Protein AF-A0A3S8RPW2-F1 (afdb_monomer)

Solvent-accessible surface area (backbone atoms only — not comparable to full-atom values): 8166 Å² total; per-residue (Å²): 97,80,45,77,47,78,52,84,68,70,67,67,75,68,45,66,80,91,57,93,89,55,66,69,59,85,66,84,44,98,41,30,53,88,46,41,36,39,37,36,21,40,52,85,69,47,79,75,47,77,42,68,40,38,79,76,45,73,57,64,33,42,28,33,34,26,50,54,81,44,79,45,72,44,100,86,74,51,77,42,82,41,46,75,88,81,73,58,73,83,53,71,65,40,54,26,38,38,39,34,38,40,38,58,19,41,71,86,43,50,62,55,76,49,80,45,79,45,78,45,75,68,47,63,76,48,60,63,55,79,77,70,82,82,132

Radius of gyration: 20.26 Å; Cα contacts (8 Å, |Δi|>4): 250; chains: 1; bounding box: 42×37×60 Å

InterPro domains:
  IPR059947 PXO2-28, C-terminal domain [PF27438] (46-125)

Sequence (135 aa):
MKVQTAYSTDWETKVPVGLAGTARPIGGYYYGPDEVYAGIYNSQGKLEKTVKLEKTSGDRNTATWELPEVQVESESGKKYKSRKYFTSVNAPDGEYVVRISTSAAGMNGLQACITKKVEIYGSMYDDVQNLRNTK

pLDDT: mean 70.85, std 12.61, range [33.06, 88.94]

Secondary structure (DSSP, 8-state):
-EEEEE---STTTSSPPS-TTS----S------S-EEEEEE-TTS-EEEEEEPEEEEE-SSEEEEEPPPEEEE-TTS-EEEE------TTPPSEEEEEEEEEPPBTTTTB--EEEEEEEE-S-TTGGGGGGS---

Foldseek 3Di:
DKDKAAADDPQQVPFDPDDDPGDHRPFDDRFDFPWKKKFKAAQVRHTDDIFIWDFDDDDRRITMTFADWDWDQDPVRDIDTDRDDADAQPGDFFKMKIWMWTFQTTRVGDMDIDIDIDGDDHGSVCVVVVVDDDD

Structure (mmCIF, N/CA/C/O backbone):
data_AF-A0A3S8RPW2-F1
#
_entry.id   AF-A0A3S8RPW2-F1
#
loop_
_atom_site.group_PDB
_atom_site.id
_atom_site.type_symbol
_atom_site.label_atom_id
_atom_site.label_alt_id
_atom_site.label_comp_id
_atom_site.label_asym_id
_atom_site.label_entity_id
_atom_site.label_seq_id
_atom_site.pdbx_PDB_ins_code
_atom_site.Cartn_x
_atom_site.Cartn_y
_atom_site.Cartn_z
_atom_site.occupancy
_atom_site.B_iso_or_equiv
_atom_site.auth_seq_id
_atom_site.auth_comp_id
_atom_site.auth_asym_id
_atom_site.auth_atom_id
_atom_site.pdbx_PDB_model_num
ATOM 1 N N . MET A 1 1 ? -0.292 3.043 7.578 1.00 69.50 1 MET A N 1
ATOM 2 C CA . MET A 1 1 ? 0.304 1.928 6.804 1.00 69.50 1 MET A CA 1
ATOM 3 C C . MET A 1 1 ? 1.073 2.509 5.630 1.00 69.50 1 MET A C 1
ATOM 5 O O . MET A 1 1 ? 0.529 3.381 4.965 1.00 69.50 1 MET A O 1
ATOM 9 N N . LYS A 1 2 ? 2.307 2.047 5.403 1.00 77.56 2 LYS A N 1
ATOM 10 C CA . LYS A 1 2 ? 3.198 2.529 4.340 1.00 77.56 2 LYS A CA 1
ATOM 11 C C . LYS A 1 2 ? 3.749 1.341 3.556 1.00 77.56 2 LYS A C 1
ATOM 13 O O . LYS A 1 2 ? 4.184 0.354 4.158 1.00 77.56 2 LYS A O 1
ATOM 18 N N . VAL A 1 3 ? 3.683 1.425 2.235 1.00 78.88 3 VAL A N 1
ATOM 19 C CA . VAL A 1 3 ? 4.146 0.398 1.298 1.00 78.88 3 VAL A CA 1
ATOM 20 C C . VAL A 1 3 ? 5.123 1.052 0.337 1.00 78.88 3 VAL A C 1
ATOM 22 O O . VAL A 1 3 ? 4.866 2.144 -0.154 1.00 78.88 3 VAL A O 1
ATOM 25 N N . GLN A 1 4 ? 6.243 0.394 0.073 1.00 81.94 4 GLN A N 1
ATOM 26 C CA . GLN A 1 4 ? 7.183 0.822 -0.953 1.00 81.94 4 GLN A CA 1
ATOM 27 C C . GLN A 1 4 ? 7.172 -0.210 -2.070 1.00 81.94 4 GLN A C 1
ATOM 29 O O . GLN A 1 4 ? 7.297 -1.406 -1.812 1.00 81.94 4 GLN A O 1
ATOM 34 N N . THR A 1 5 ? 6.990 0.259 -3.297 1.00 73.50 5 THR A N 1
ATOM 35 C CA . THR A 1 5 ? 7.125 -0.555 -4.502 1.00 73.50 5 THR A CA 1
ATOM 36 C C . THR A 1 5 ? 8.400 -0.133 -5.203 1.00 73.50 5 THR A C 1
ATOM 38 O O . THR A 1 5 ? 8.564 1.053 -5.484 1.00 73.50 5 THR A O 1
ATOM 41 N N . ALA A 1 6 ? 9.272 -1.093 -5.489 1.00 76.00 6 ALA A N 1
ATOM 42 C CA . ALA A 1 6 ? 10.451 -0.896 -6.315 1.00 76.00 6 ALA A CA 1
ATOM 43 C C . ALA A 1 6 ? 10.347 -1.830 -7.521 1.00 76.00 6 ALA A C 1
ATOM 45 O O . ALA A 1 6 ? 10.192 -3.041 -7.362 1.00 76.00 6 ALA A O 1
ATOM 46 N N . TYR A 1 7 ? 10.401 -1.252 -8.712 1.00 69.81 7 TYR A N 1
ATOM 47 C CA . TYR A 1 7 ? 10.452 -1.957 -9.979 1.00 69.81 7 TYR A CA 1
ATOM 48 C C . TYR A 1 7 ? 11.834 -1.750 -10.590 1.00 69.81 7 TYR A C 1
ATOM 50 O O . TYR A 1 7 ? 12.290 -0.614 -10.725 1.00 69.81 7 TYR A O 1
ATOM 58 N N . SER A 1 8 ? 12.502 -2.847 -10.934 1.00 67.88 8 SER A N 1
ATOM 59 C CA . SER A 1 8 ? 13.802 -2.833 -11.593 1.00 67.88 8 SER A CA 1
ATOM 60 C C . SER A 1 8 ? 13.825 -3.818 -12.756 1.00 67.88 8 SER A C 1
ATOM 62 O O . SER A 1 8 ? 13.200 -4.877 -12.717 1.00 67.88 8 SER A O 1
ATOM 64 N N . THR A 1 9 ? 14.551 -3.448 -13.809 1.00 66.19 9 THR A N 1
ATOM 65 C CA . THR A 1 9 ? 14.814 -4.312 -14.955 1.00 66.19 9 THR A CA 1
ATOM 66 C C . THR A 1 9 ? 16.254 -4.114 -15.410 1.00 66.19 9 THR A C 1
ATOM 68 O O . THR A 1 9 ? 16.717 -2.991 -15.626 1.00 66.19 9 THR A O 1
ATOM 71 N N . ASP A 1 10 ? 16.980 -5.215 -15.558 1.00 60.94 10 ASP A N 1
ATOM 72 C CA . ASP A 1 10 ? 18.336 -5.188 -16.110 1.00 60.94 10 ASP A CA 1
ATOM 73 C C . ASP A 1 10 ? 18.337 -5.299 -17.635 1.00 60.94 10 ASP A C 1
ATOM 75 O O . ASP A 1 10 ? 19.280 -4.870 -18.298 1.00 60.94 10 ASP A O 1
ATOM 79 N N . TRP A 1 11 ? 17.290 -5.895 -18.206 1.00 60.97 11 TRP A N 1
ATOM 80 C CA . TRP A 1 11 ? 17.292 -6.298 -19.605 1.00 60.97 11 TRP A CA 1
ATOM 81 C C . TRP A 1 11 ? 16.835 -5.166 -20.546 1.00 60.97 11 TRP A C 1
ATOM 83 O O . TRP A 1 11 ? 17.275 -5.140 -21.687 1.00 60.97 11 TRP A O 1
ATOM 93 N N . GLU A 1 12 ? 16.037 -4.186 -20.092 1.00 59.69 12 GLU A N 1
ATOM 94 C CA . GLU A 1 12 ? 15.701 -2.986 -20.900 1.00 59.69 12 GLU A CA 1
ATOM 95 C C . GLU A 1 12 ? 16.797 -1.920 -20.839 1.00 59.69 12 GLU A C 1
ATOM 97 O O . GLU A 1 12 ? 16.980 -1.160 -21.785 1.00 59.69 12 GLU A O 1
ATOM 102 N N . THR A 1 13 ? 17.541 -1.861 -19.734 1.00 62.41 13 THR A N 1
ATOM 103 C CA . THR A 1 13 ? 18.486 -0.771 -19.442 1.00 62.41 13 THR A CA 1
ATOM 104 C C . THR A 1 13 ? 19.897 -1.028 -19.970 1.00 62.41 13 THR A C 1
ATOM 106 O O . THR A 1 13 ? 20.668 -0.084 -20.128 1.00 62.41 13 THR A O 1
ATOM 109 N N . LYS A 1 14 ? 20.244 -2.289 -20.264 1.00 67.75 14 LYS A N 1
ATOM 110 C CA . LYS A 1 14 ? 21.592 -2.698 -20.705 1.00 67.75 14 LYS A CA 1
ATOM 111 C C . LYS A 1 14 ? 21.690 -3.063 -22.189 1.00 67.75 14 LYS A C 1
ATOM 113 O O . LYS A 1 14 ? 22.782 -3.386 -22.652 1.00 67.75 14 LYS A O 1
ATOM 118 N N . VAL A 1 15 ? 20.588 -3.037 -22.943 1.00 65.44 15 VAL A N 1
ATOM 119 C CA . VAL A 1 15 ? 20.615 -3.381 -24.374 1.00 65.44 15 VAL A CA 1
ATOM 120 C C . VAL A 1 15 ? 21.150 -2.197 -25.196 1.00 65.44 15 VAL A C 1
ATOM 122 O O . VAL A 1 15 ? 20.589 -1.104 -25.107 1.00 65.44 15 VAL A O 1
ATOM 125 N N . PRO A 1 16 ? 22.209 -2.383 -26.011 1.00 61.81 16 PRO A N 1
ATOM 126 C CA . PRO A 1 16 ? 22.771 -1.317 -26.837 1.00 61.81 16 PRO A CA 1
ATOM 127 C C . PRO A 1 16 ? 21.751 -0.758 -27.836 1.00 61.81 16 PRO A C 1
ATOM 129 O O . PRO A 1 16 ? 21.160 -1.500 -28.621 1.00 61.81 16 PRO A O 1
ATOM 132 N N . VAL A 1 17 ? 21.577 0.564 -27.838 1.00 62.81 17 VAL A N 1
ATOM 133 C CA . VAL A 1 17 ? 20.678 1.280 -28.756 1.00 62.81 17 VAL A CA 1
ATOM 134 C C . VAL A 1 17 ? 21.461 1.798 -29.965 1.00 62.81 17 VAL A C 1
ATOM 136 O O . VAL A 1 17 ? 22.547 2.348 -29.811 1.00 62.81 17 VAL A O 1
ATOM 139 N N . GLY A 1 18 ? 20.898 1.671 -31.171 1.00 61.69 18 GLY A N 1
ATOM 140 C CA . GLY A 1 18 ? 21.382 2.396 -32.357 1.00 61.69 18 GLY A CA 1
ATOM 141 C C . GLY A 1 18 ? 22.399 1.685 -33.259 1.00 61.69 18 GLY A C 1
ATOM 142 O O . GLY A 1 18 ? 22.853 2.292 -34.224 1.00 61.69 18 GLY A O 1
ATOM 143 N N . LEU A 1 19 ? 22.728 0.413 -33.018 1.00 63.59 19 LEU A N 1
ATOM 144 C CA . LEU A 1 19 ? 23.572 -0.379 -33.922 1.00 63.59 19 LEU A CA 1
ATOM 145 C C . LEU A 1 19 ? 22.716 -1.308 -34.798 1.00 63.59 19 LEU A C 1
ATOM 147 O O . LEU A 1 19 ? 21.846 -2.040 -34.322 1.00 63.59 19 LEU A O 1
ATOM 151 N N . ALA A 1 20 ? 22.947 -1.281 -36.111 1.00 60.72 20 ALA A N 1
ATOM 152 C CA . ALA A 1 20 ? 22.285 -2.197 -37.034 1.00 60.72 20 ALA A CA 1
ATOM 153 C C . ALA A 1 20 ? 22.746 -3.639 -36.746 1.00 60.72 20 ALA A C 1
ATOM 155 O O . ALA A 1 20 ? 23.935 -3.933 -36.811 1.00 60.72 20 ALA A O 1
ATOM 156 N N . GLY A 1 21 ? 21.808 -4.531 -36.411 1.00 65.88 21 GLY A N 1
ATOM 157 C CA . GLY A 1 21 ? 22.096 -5.937 -36.102 1.00 65.88 21 GLY A CA 1
ATOM 158 C C . GLY A 1 21 ? 22.366 -6.257 -34.626 1.00 65.88 21 GLY A C 1
ATOM 159 O O . GLY A 1 21 ? 22.658 -7.410 -34.320 1.00 65.88 21 GLY A O 1
ATOM 160 N N . THR A 1 22 ? 22.246 -5.299 -33.698 1.00 67.25 22 THR A N 1
ATOM 161 C CA . THR A 1 22 ? 22.320 -5.603 -32.258 1.00 67.25 22 THR A CA 1
ATOM 162 C C . THR A 1 22 ? 20.974 -6.031 -31.684 1.00 67.25 22 THR A C 1
ATOM 164 O O . THR A 1 22 ? 19.910 -5.743 -32.242 1.00 67.25 22 THR A O 1
ATOM 167 N N . ALA A 1 23 ? 21.035 -6.724 -30.540 1.00 62.44 23 ALA A N 1
ATOM 168 C CA . ALA A 1 23 ? 19.866 -7.033 -29.728 1.00 62.44 23 ALA A CA 1
ATOM 169 C C . ALA A 1 23 ? 19.037 -5.760 -29.502 1.00 62.44 23 ALA A C 1
ATOM 171 O O . ALA A 1 23 ? 19.589 -4.682 -29.287 1.00 62.44 23 ALA A O 1
ATOM 172 N N . ARG A 1 24 ? 17.713 -5.888 -29.579 1.00 62.12 24 ARG A N 1
ATOM 173 C CA . ARG A 1 24 ? 16.765 -4.808 -29.289 1.00 62.12 24 ARG A CA 1
ATOM 174 C C . ARG A 1 24 ? 16.047 -5.143 -27.986 1.00 62.12 24 ARG A C 1
ATOM 176 O O . ARG A 1 24 ? 15.785 -6.326 -27.761 1.00 62.12 24 ARG A O 1
ATOM 183 N N . PRO A 1 25 ? 15.725 -4.157 -27.135 1.00 59.47 25 PRO A N 1
ATOM 184 C CA . PRO A 1 25 ? 14.856 -4.416 -25.999 1.00 59.47 25 PRO A CA 1
ATOM 185 C C . PRO A 1 25 ? 13.510 -4.937 -26.532 1.00 59.47 25 PRO A C 1
ATOM 187 O O . PRO A 1 25 ? 12.894 -4.304 -27.386 1.00 59.47 25 PRO A O 1
ATOM 190 N N . ILE A 1 26 ? 13.114 -6.144 -26.113 1.00 59.00 26 ILE A N 1
ATOM 191 C CA . ILE A 1 26 ? 11.896 -6.825 -26.594 1.00 59.00 26 ILE A CA 1
ATOM 192 C C . ILE A 1 26 ? 10.660 -6.393 -25.799 1.00 59.00 26 ILE A C 1
ATOM 194 O O . ILE A 1 26 ? 9.559 -6.342 -26.334 1.00 59.00 26 ILE A O 1
ATOM 198 N N . GLY A 1 27 ? 10.829 -6.074 -24.525 1.00 54.44 27 GLY A N 1
ATOM 199 C CA . GLY A 1 27 ? 9.789 -5.456 -23.712 1.00 54.44 27 GLY A CA 1
ATOM 200 C C . GLY A 1 27 ? 9.766 -3.935 -23.891 1.00 54.44 27 GLY A C 1
ATOM 201 O O . GLY A 1 27 ? 10.786 -3.277 -24.098 1.00 54.44 27 GLY A O 1
ATOM 202 N N . GLY A 1 28 ? 8.558 -3.400 -23.928 1.00 58.34 28 GLY A N 1
ATOM 203 C CA . GLY A 1 28 ? 8.308 -2.041 -24.373 1.00 58.34 28 GLY A CA 1
ATOM 204 C C . GLY A 1 28 ? 8.374 -0.988 -23.275 1.00 58.34 28 GLY A C 1
ATOM 205 O O . GLY A 1 28 ? 8.584 0.176 -23.604 1.00 58.34 28 GLY A O 1
ATOM 206 N N . TYR A 1 29 ? 8.162 -1.340 -21.999 1.00 59.88 29 TYR A N 1
ATOM 207 C CA . TYR A 1 29 ? 7.827 -0.345 -20.974 1.00 59.88 29 TYR A CA 1
ATOM 208 C C . TYR A 1 29 ? 8.420 -0.648 -19.595 1.00 59.88 29 TYR A C 1
ATOM 210 O O . TYR A 1 29 ? 7.957 -1.541 -18.881 1.00 59.88 29 TYR A O 1
ATOM 218 N N . TYR A 1 30 ? 9.353 0.217 -19.188 1.00 67.44 30 TYR A N 1
ATOM 219 C CA . TYR A 1 30 ? 9.950 0.252 -17.857 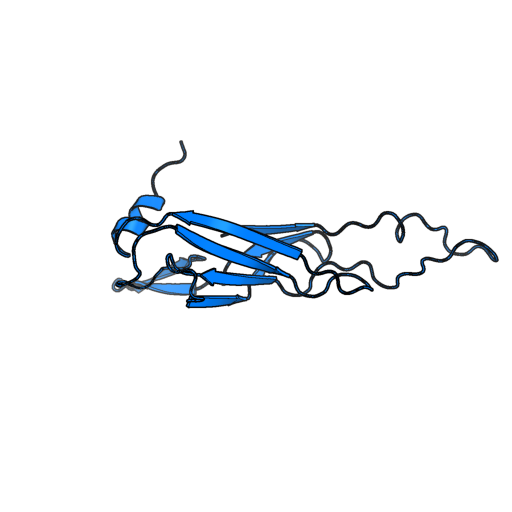1.00 67.44 30 TYR A CA 1
ATOM 220 C C . TYR A 1 30 ? 9.128 1.118 -16.893 1.00 67.44 30 TYR A C 1
ATOM 222 O O . TYR A 1 30 ? 9.531 2.232 -16.551 1.00 67.44 30 TYR A O 1
ATOM 230 N N . TYR A 1 31 ? 7.948 0.642 -16.490 1.00 71.56 31 TYR A N 1
ATOM 231 C CA . TYR A 1 31 ? 7.102 1.347 -15.523 1.00 71.56 31 TYR A CA 1
ATOM 232 C C . TYR A 1 31 ? 6.648 0.412 -14.402 1.00 71.56 31 TYR A C 1
ATOM 234 O O . TYR A 1 31 ? 6.179 -0.702 -14.653 1.00 71.56 31 TYR A O 1
ATOM 242 N N . GLY A 1 32 ? 6.770 0.889 -13.163 1.00 71.44 32 GLY A N 1
ATOM 243 C CA . GLY A 1 32 ? 6.144 0.276 -11.999 1.00 71.44 32 GLY A CA 1
ATOM 244 C C . GLY A 1 32 ? 4.615 0.421 -12.012 1.00 71.44 32 GLY A C 1
ATOM 245 O O . GLY A 1 32 ? 4.046 0.978 -12.951 1.00 71.44 32 GLY A O 1
ATOM 246 N N . PRO A 1 33 ? 3.934 -0.092 -10.975 1.00 78.75 33 PRO A N 1
ATOM 247 C CA . PRO A 1 33 ? 2.476 -0.100 -10.918 1.00 78.75 33 PRO A CA 1
ATOM 248 C C . PRO A 1 33 ? 1.898 1.319 -10.825 1.00 78.75 33 PRO A C 1
ATOM 250 O O . PRO A 1 33 ? 2.394 2.149 -10.060 1.00 78.75 33 PRO A O 1
ATOM 253 N N . ASP A 1 34 ? 0.811 1.574 -11.556 1.00 81.81 34 ASP A N 1
ATOM 254 C CA . ASP A 1 34 ? 0.101 2.863 -11.537 1.00 81.81 34 ASP A CA 1
ATOM 255 C C . ASP A 1 34 ? -0.869 2.977 -10.343 1.00 81.81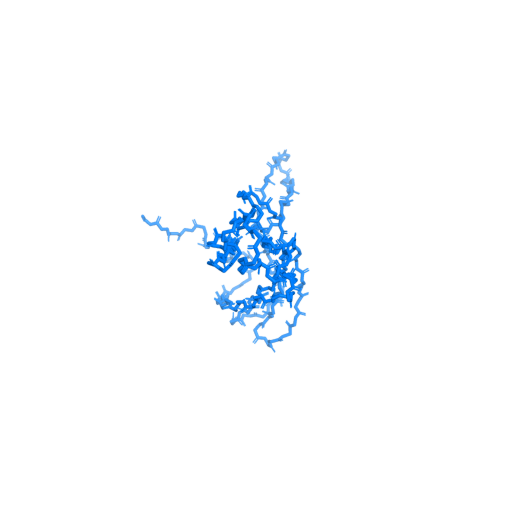 34 ASP A C 1
ATOM 257 O O . ASP A 1 34 ? -1.197 4.070 -9.883 1.00 81.81 34 ASP A O 1
ATOM 261 N N . GLU A 1 35 ? -1.314 1.838 -9.815 1.00 85.56 35 GLU A N 1
ATOM 262 C CA . GLU A 1 35 ? -2.262 1.737 -8.704 1.00 85.56 35 GLU A CA 1
ATOM 263 C C . GLU A 1 35 ? -1.866 0.633 -7.721 1.00 85.56 35 GLU A C 1
ATOM 265 O O . GLU A 1 35 ? -1.398 -0.441 -8.119 1.00 85.56 35 GLU A O 1
ATOM 270 N N . VAL A 1 36 ? -2.102 0.883 -6.431 1.00 85.12 36 VAL A N 1
ATOM 271 C CA . VAL A 1 36 ? -1.906 -0.082 -5.344 1.00 85.12 36 VAL A CA 1
ATOM 272 C C . VAL A 1 36 ? -3.142 -0.088 -4.451 1.00 85.12 36 VAL A C 1
ATOM 274 O O . VAL A 1 36 ? -3.670 0.964 -4.091 1.00 85.12 36 VAL A O 1
ATOM 277 N N . TYR A 1 37 ? -3.594 -1.278 -4.069 1.00 87.56 37 TYR A N 1
ATOM 278 C CA . TYR A 1 37 ? -4.782 -1.503 -3.253 1.00 87.56 37 TYR A CA 1
ATOM 279 C C . TYR A 1 37 ? -4.433 -2.279 -1.991 1.00 87.56 37 TYR A C 1
ATOM 281 O O . TYR A 1 37 ? -3.668 -3.240 -2.038 1.00 87.56 37 TYR A O 1
ATOM 289 N N . ALA A 1 38 ? -5.043 -1.907 -0.871 1.00 85.81 38 ALA A N 1
ATOM 290 C CA . ALA A 1 38 ? -5.017 -2.667 0.370 1.00 85.81 38 ALA A CA 1
ATOM 291 C C . ALA A 1 38 ? -6.410 -3.252 0.642 1.00 85.81 38 ALA A C 1
ATOM 293 O O . ALA A 1 38 ? -7.356 -2.513 0.908 1.00 85.81 38 ALA A O 1
ATOM 294 N N . GLY A 1 39 ? -6.536 -4.575 0.567 1.00 85.62 39 GLY A N 1
ATOM 295 C CA . GLY A 1 39 ? -7.699 -5.322 1.036 1.00 85.62 39 GLY A CA 1
ATOM 296 C C . GLY A 1 39 ? -7.519 -5.704 2.502 1.00 85.62 39 GLY A C 1
ATOM 297 O O . GLY A 1 39 ? -6.540 -6.361 2.849 1.00 85.62 39 GLY A O 1
ATOM 298 N N . ILE A 1 40 ? -8.448 -5.286 3.352 1.00 84.38 40 ILE A N 1
ATOM 299 C CA . ILE A 1 40 ? -8.442 -5.509 4.797 1.00 84.38 40 ILE A CA 1
ATOM 300 C C . ILE A 1 40 ? -9.456 -6.605 5.104 1.00 84.38 40 ILE A C 1
ATOM 302 O O . ILE A 1 40 ? -10.635 -6.478 4.774 1.00 84.38 40 ILE A O 1
ATOM 306 N N . TYR A 1 41 ? -8.979 -7.681 5.712 1.00 83.25 41 TYR A N 1
ATOM 307 C CA . TYR A 1 41 ? -9.751 -8.855 6.083 1.00 83.25 41 TYR A CA 1
ATOM 308 C C . TYR A 1 41 ? -9.784 -8.960 7.605 1.00 83.25 41 TYR A C 1
ATOM 310 O O . TYR A 1 41 ? -8.757 -8.764 8.260 1.00 83.25 41 TYR A O 1
ATOM 318 N N . ASN A 1 42 ? -10.953 -9.271 8.154 1.00 82.25 42 ASN A N 1
ATOM 319 C CA . ASN A 1 42 ? -11.133 -9.447 9.590 1.00 82.25 42 ASN A CA 1
ATOM 320 C C . ASN A 1 42 ? -10.546 -10.773 10.101 1.00 82.25 42 ASN A C 1
ATOM 322 O O . ASN A 1 42 ? -10.086 -11.605 9.314 1.00 82.25 42 ASN A O 1
ATOM 326 N N . SER A 1 43 ? -10.625 -10.994 11.416 1.00 78.62 43 SER A N 1
ATOM 327 C CA . SER A 1 43 ? -10.137 -12.213 12.080 1.00 78.62 43 SER A CA 1
ATOM 328 C C . SER A 1 43 ? -10.822 -13.509 11.639 1.00 78.62 43 SER A C 1
ATOM 330 O O . SER A 1 43 ? -10.286 -14.597 11.833 1.00 78.62 43 SER A O 1
ATOM 332 N N . GLN A 1 44 ? -11.971 -13.413 10.969 1.00 81.56 44 GLN A N 1
ATOM 333 C CA . GLN A 1 44 ? -12.679 -14.546 10.366 1.00 81.56 44 GLN A CA 1
ATOM 334 C C . GLN A 1 44 ? -12.288 -14.772 8.894 1.00 81.56 44 GLN A C 1
ATOM 336 O O . GLN A 1 44 ? -12.864 -15.627 8.222 1.00 81.56 44 GLN A O 1
ATOM 341 N N . GLY A 1 45 ? -11.344 -13.990 8.360 1.00 79.31 45 GLY A N 1
ATOM 342 C CA . GLY A 1 45 ? -10.912 -14.046 6.964 1.00 79.31 45 GLY A CA 1
ATOM 343 C C . GLY A 1 45 ? -11.890 -13.411 5.970 1.00 79.31 45 GLY A C 1
ATOM 344 O O . GLY A 1 45 ? -11.718 -13.573 4.761 1.00 79.31 45 GLY A O 1
ATOM 345 N N . LYS A 1 46 ? -12.909 -12.679 6.438 1.00 83.94 46 LYS A N 1
ATOM 346 C CA . LYS A 1 46 ? -13.864 -11.964 5.581 1.00 83.94 46 LYS A CA 1
ATOM 347 C C . LYS A 1 46 ? -13.295 -10.604 5.186 1.00 83.94 46 LYS A C 1
ATOM 349 O O . LYS A 1 46 ? -12.836 -9.852 6.040 1.00 83.94 46 LYS A O 1
ATOM 354 N N . LEU A 1 47 ? -13.370 -10.271 3.897 1.00 84.12 47 LEU A N 1
ATOM 355 C CA . LEU A 1 47 ? -13.009 -8.944 3.400 1.00 84.12 47 LEU A CA 1
ATOM 356 C C . LEU A 1 47 ? -13.964 -7.891 3.983 1.00 84.12 47 LEU A C 1
ATOM 358 O O . LEU A 1 47 ? -15.171 -7.950 3.745 1.00 84.12 47 LEU A O 1
ATOM 362 N N . GLU A 1 48 ? -13.421 -6.926 4.717 1.00 82.19 48 GLU A N 1
ATOM 363 C CA . GLU A 1 48 ? -14.175 -5.784 5.241 1.00 82.19 48 GLU A CA 1
ATOM 364 C C . GLU A 1 48 ? -14.157 -4.613 4.268 1.00 82.19 48 GLU A C 1
ATOM 366 O O . GLU A 1 48 ? -15.186 -3.986 4.011 1.00 82.19 48 GLU A O 1
ATOM 371 N N . LYS A 1 49 ? -12.973 -4.297 3.733 1.00 83.38 49 LYS A N 1
ATOM 372 C CA . LYS A 1 49 ? -12.786 -3.118 2.893 1.00 83.38 49 LYS A CA 1
ATOM 373 C C . LYS A 1 49 ? -11.601 -3.271 1.959 1.00 83.38 49 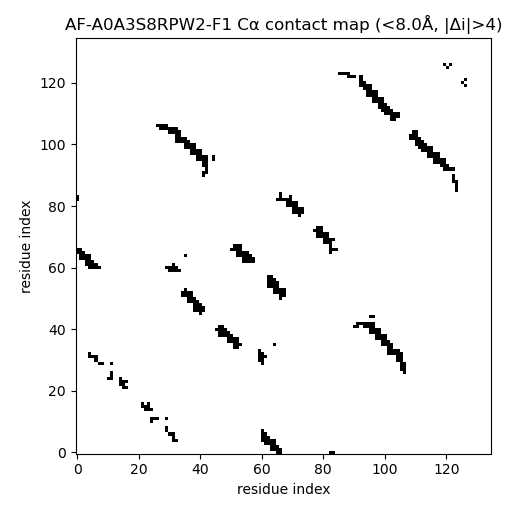LYS A C 1
ATOM 375 O O . LYS A 1 49 ? -10.553 -3.769 2.352 1.00 83.38 49 LYS A O 1
ATOM 380 N N . THR A 1 50 ? -11.742 -2.737 0.753 1.00 86.94 50 THR A N 1
ATOM 381 C CA . THR A 1 50 ? -10.617 -2.479 -0.147 1.00 86.94 50 THR A CA 1
ATOM 382 C C . THR A 1 50 ? -10.395 -0.978 -0.231 1.00 86.94 50 THR A C 1
ATOM 384 O O . THR A 1 50 ? -11.332 -0.216 -0.464 1.00 86.94 50 THR A O 1
ATOM 387 N N . VAL A 1 51 ? -9.156 -0.544 -0.024 1.00 87.12 51 VAL A N 1
ATOM 388 C CA . VAL A 1 51 ? -8.757 0.864 -0.047 1.00 87.12 51 VAL A CA 1
ATOM 389 C C . VAL A 1 51 ? -7.710 1.058 -1.133 1.00 87.12 51 VAL A C 1
ATOM 391 O O . VAL A 1 51 ? -6.689 0.370 -1.143 1.00 87.12 51 VAL A O 1
ATOM 394 N N . LYS A 1 52 ? -7.950 2.004 -2.042 1.00 88.94 52 LYS A N 1
ATOM 395 C CA . LYS A 1 52 ? -6.929 2.465 -2.985 1.00 88.94 52 LYS A CA 1
ATOM 396 C C . LYS A 1 52 ? -5.911 3.313 -2.222 1.00 88.94 52 LYS A C 1
ATOM 398 O O . LYS A 1 52 ? -6.301 4.250 -1.528 1.00 88.94 52 LYS A O 1
ATOM 403 N N . LEU A 1 53 ? -4.635 2.956 -2.313 1.00 87.25 53 LEU A N 1
ATOM 404 C CA . LEU A 1 53 ? -3.554 3.715 -1.696 1.00 87.25 53 LEU A CA 1
ATOM 405 C C . LEU A 1 53 ? -3.196 4.926 -2.560 1.00 87.25 53 LEU A C 1
ATOM 407 O O . LEU A 1 53 ? -3.269 4.879 -3.789 1.00 87.25 53 LEU A O 1
ATOM 411 N N . GLU A 1 54 ? -2.773 5.999 -1.908 1.00 87.69 54 GLU A N 1
ATOM 412 C CA . GLU A 1 54 ? -2.277 7.203 -2.563 1.00 87.69 54 GLU A CA 1
ATOM 413 C C . GLU A 1 54 ? -0.763 7.127 -2.707 1.00 87.69 54 GLU A C 1
ATOM 415 O O . GLU A 1 54 ? -0.057 6.733 -1.775 1.00 87.69 54 GLU A O 1
ATOM 420 N N . LYS A 1 55 ? -0.255 7.531 -3.873 1.00 87.88 55 LYS A N 1
ATOM 421 C CA . LYS A 1 55 ? 1.177 7.725 -4.077 1.00 87.88 55 LYS A CA 1
ATOM 422 C C . LYS A 1 55 ? 1.603 9.007 -3.377 1.00 87.88 55 LYS A C 1
ATOM 424 O O . LYS A 1 55 ? 1.171 10.091 -3.759 1.00 87.88 55 LYS A O 1
ATOM 429 N N . THR A 1 56 ? 2.464 8.892 -2.375 1.00 87.25 56 THR A N 1
ATOM 430 C CA . THR A 1 56 ? 2.846 10.034 -1.530 1.00 87.25 56 THR A CA 1
ATOM 431 C C . THR A 1 56 ? 4.275 10.487 -1.757 1.00 87.25 56 THR A C 1
ATOM 433 O O . THR A 1 56 ? 4.606 11.633 -1.461 1.00 87.25 56 THR A O 1
ATOM 436 N N . SER A 1 57 ? 5.122 9.625 -2.321 1.00 84.31 57 SER A N 1
ATOM 437 C CA . SER A 1 57 ? 6.458 10.006 -2.771 1.00 84.31 57 SER A CA 1
ATOM 438 C C . SER A 1 57 ? 7.019 9.037 -3.809 1.00 84.31 57 SER A C 1
ATOM 440 O O . SER A 1 57 ? 6.479 7.949 -4.032 1.00 84.31 57 SER A O 1
ATOM 442 N N . GLY A 1 58 ? 8.132 9.435 -4.422 1.00 83.25 58 GLY A N 1
ATOM 443 C CA . GLY A 1 58 ? 8.876 8.623 -5.377 1.00 83.25 58 GLY A CA 1
ATOM 444 C C . GLY A 1 58 ? 8.451 8.822 -6.831 1.00 83.25 58 GLY A C 1
ATOM 445 O O . GLY A 1 58 ? 7.579 9.629 -7.156 1.00 83.25 58 GLY A O 1
ATOM 446 N N . ASP A 1 59 ? 9.099 8.079 -7.715 1.00 80.94 59 ASP A N 1
ATOM 447 C CA . ASP A 1 59 ? 8.922 8.142 -9.160 1.00 80.94 59 ASP A CA 1
ATOM 448 C C . ASP A 1 59 ? 8.102 6.948 -9.670 1.00 80.94 59 ASP A C 1
ATOM 450 O O . ASP A 1 59 ? 7.374 6.300 -8.917 1.00 80.94 59 ASP A O 1
ATOM 454 N N . ARG A 1 60 ? 8.093 6.721 -10.982 1.00 74.94 60 ARG A N 1
ATOM 455 C CA . ARG A 1 60 ? 7.281 5.672 -11.610 1.00 74.94 60 ARG A CA 1
ATOM 456 C C . ARG A 1 60 ? 7.810 4.253 -11.355 1.00 74.94 60 ARG A C 1
ATOM 458 O O . ARG A 1 60 ? 7.068 3.304 -11.562 1.00 74.94 60 ARG A O 1
ATOM 465 N N . ASN A 1 61 ? 9.044 4.112 -10.879 1.00 75.31 61 ASN A N 1
ATOM 466 C CA . ASN A 1 61 ? 9.706 2.830 -10.638 1.00 75.31 61 ASN A CA 1
ATOM 467 C C . ASN A 1 61 ? 9.870 2.553 -9.145 1.00 75.31 61 ASN A C 1
ATOM 469 O O . ASN A 1 61 ? 9.681 1.424 -8.705 1.00 75.31 61 ASN A O 1
ATOM 473 N N . THR A 1 62 ? 10.165 3.584 -8.357 1.00 82.75 62 THR A N 1
ATOM 474 C CA . THR A 1 62 ? 10.247 3.511 -6.900 1.00 82.75 62 THR A CA 1
ATOM 475 C C . THR A 1 62 ? 9.237 4.472 -6.300 1.00 82.75 62 THR A C 1
ATOM 477 O O . THR A 1 62 ? 9.459 5.679 -6.289 1.00 82.75 62 THR A O 1
ATOM 480 N N . ALA A 1 63 ? 8.129 3.945 -5.786 1.00 83.88 63 ALA A N 1
ATOM 481 C CA . ALA A 1 63 ? 7.030 4.735 -5.244 1.00 83.88 63 ALA A CA 1
ATOM 482 C C . ALA A 1 63 ? 6.687 4.312 -3.813 1.00 83.88 63 ALA A C 1
ATOM 484 O O . ALA A 1 63 ? 6.694 3.129 -3.467 1.00 83.88 63 ALA A O 1
ATOM 485 N N . THR A 1 64 ? 6.366 5.300 -2.982 1.00 85.81 64 THR A N 1
ATOM 486 C CA . THR A 1 64 ? 5.764 5.085 -1.667 1.00 85.81 64 THR A CA 1
ATOM 487 C C . THR A 1 64 ? 4.260 5.292 -1.771 1.00 85.81 64 THR A C 1
ATOM 489 O O . THR A 1 64 ? 3.803 6.329 -2.253 1.00 85.81 64 THR A O 1
ATOM 492 N N . TRP A 1 65 ? 3.514 4.319 -1.261 1.00 84.69 65 TRP A N 1
ATOM 493 C CA . TRP A 1 65 ? 2.062 4.297 -1.222 1.00 84.69 65 TRP A CA 1
ATOM 494 C C . TRP A 1 65 ? 1.579 4.250 0.223 1.00 84.69 65 TRP A C 1
ATOM 496 O O . TRP A 1 65 ? 2.047 3.433 1.026 1.00 84.69 65 TRP A O 1
ATOM 506 N N . GLU A 1 66 ? 0.633 5.114 0.562 1.00 85.44 66 GLU A N 1
ATOM 507 C CA . GLU A 1 66 ? 0.048 5.191 1.899 1.00 85.44 66 GLU A CA 1
ATOM 508 C C . GLU A 1 66 ? -1.477 5.213 1.826 1.00 85.44 66 GLU A C 1
ATOM 510 O O . GLU A 1 66 ? -2.070 5.413 0.768 1.00 85.44 66 GLU A O 1
ATOM 515 N N . LEU A 1 67 ? -2.124 4.971 2.966 1.00 85.19 67 LEU A N 1
ATOM 516 C CA . LEU A 1 67 ? -3.572 5.147 3.068 1.00 85.19 67 LEU A CA 1
ATOM 517 C C . LEU A 1 67 ? -3.951 6.599 2.731 1.00 85.19 67 LEU A C 1
ATOM 519 O O . LEU A 1 67 ? -3.185 7.504 3.082 1.00 85.19 67 LEU A O 1
ATOM 523 N N . PRO A 1 68 ? -5.121 6.818 2.103 1.00 83.31 68 PRO A N 1
ATOM 524 C CA . PRO A 1 68 ? -5.573 8.152 1.743 1.00 83.31 68 PRO A CA 1
ATOM 525 C C . PRO A 1 68 ? -5.698 9.045 2.978 1.00 83.31 68 PRO A C 1
ATOM 527 O O . PRO A 1 68 ? -6.019 8.577 4.077 1.00 83.31 68 PRO A O 1
ATOM 530 N N . GLU A 1 69 ? -5.421 10.335 2.802 1.00 81.06 69 GLU A N 1
ATOM 531 C CA . GLU A 1 69 ? -5.569 11.311 3.880 1.00 81.06 69 GLU A CA 1
ATOM 532 C C . GLU A 1 69 ? -7.051 11.557 4.185 1.00 81.06 69 GLU A C 1
ATOM 534 O O . GLU A 1 69 ? -7.805 12.049 3.348 1.00 81.06 69 GLU A O 1
ATOM 539 N N . VAL A 1 70 ? -7.460 11.255 5.415 1.00 78.12 70 VAL A N 1
ATOM 540 C CA . VAL A 1 70 ? -8.790 11.587 5.927 1.00 78.12 70 VAL A CA 1
ATOM 541 C C . VAL A 1 70 ? -8.661 12.793 6.849 1.00 78.12 70 VAL A C 1
ATOM 543 O O . VAL A 1 70 ? -7.866 12.786 7.795 1.00 78.12 70 VAL A O 1
ATOM 546 N N . GLN A 1 71 ? -9.440 13.836 6.569 1.00 74.69 71 GLN A N 1
ATOM 547 C CA . GLN A 1 71 ? -9.595 14.976 7.467 1.00 74.69 71 GLN A CA 1
ATOM 548 C C . GLN A 1 71 ? -10.749 14.697 8.421 1.00 74.69 71 GLN A C 1
ATOM 550 O O . GLN A 1 71 ? -11.874 14.464 7.985 1.00 74.69 71 GLN A O 1
ATOM 555 N N . VAL A 1 72 ? -10.459 14.724 9.718 1.00 67.00 72 VAL A N 1
ATOM 556 C CA . VAL A 1 72 ? -11.464 14.592 10.771 1.00 67.00 72 VAL A CA 1
ATOM 557 C C . VAL A 1 72 ? -11.463 15.880 11.578 1.00 67.00 72 VAL A C 1
ATOM 559 O O . VAL A 1 72 ? -10.416 16.342 12.041 1.00 67.00 72 VAL A O 1
ATOM 562 N N . GLU A 1 73 ? -12.637 16.479 11.712 1.00 65.81 73 GLU A N 1
ATOM 563 C CA . GLU A 1 73 ? -12.853 17.636 12.569 1.00 65.81 73 GLU A CA 1
ATOM 564 C C . GLU A 1 73 ? -13.271 17.138 13.951 1.00 65.81 73 GLU A C 1
ATOM 566 O O . GLU A 1 73 ? -14.219 16.369 14.089 1.00 65.81 73 GLU A O 1
ATOM 571 N N . SER A 1 74 ? -12.501 17.512 14.970 1.00 65.88 74 SER A N 1
ATOM 572 C CA . SER A 1 74 ? -12.855 17.231 16.361 1.00 65.88 74 SER A CA 1
ATOM 573 C C . SER A 1 74 ? -14.007 18.136 16.802 1.00 65.88 74 SER A C 1
ATOM 575 O O . SER A 1 74 ? -14.132 19.253 16.301 1.00 65.88 74 SER A O 1
ATOM 577 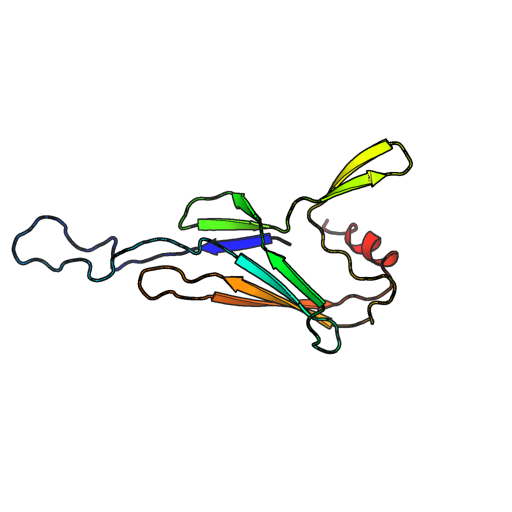N N . GLU A 1 75 ? -14.780 17.712 17.807 1.00 64.69 75 GLU A N 1
ATOM 578 C CA . GLU A 1 75 ? -15.838 18.517 18.448 1.00 64.69 75 GLU A CA 1
ATOM 579 C C . GLU A 1 75 ? -15.340 19.894 18.925 1.00 64.69 75 GLU A C 1
ATOM 581 O O . GLU A 1 75 ? -16.112 20.837 19.056 1.00 64.69 75 GLU A O 1
ATOM 586 N N . SER A 1 76 ? -14.028 20.042 19.137 1.00 70.69 76 SER A N 1
ATOM 587 C CA . SER A 1 76 ? -13.376 21.304 19.513 1.00 70.69 76 SER A CA 1
ATOM 588 C C . SER A 1 76 ? -13.033 22.231 18.327 1.00 70.69 76 SER A C 1
ATOM 590 O O . SER A 1 76 ? -12.327 23.219 18.525 1.00 70.69 76 SER A O 1
ATOM 592 N N . GLY A 1 77 ? -13.422 21.894 17.090 1.00 69.06 77 GLY A N 1
ATOM 593 C CA . GLY A 1 77 ? -13.114 22.658 15.867 1.00 69.06 77 GLY A CA 1
ATOM 594 C C . GLY A 1 77 ? -11.673 22.511 15.351 1.00 69.06 77 GLY A C 1
ATOM 595 O O . GLY A 1 77 ? -11.253 23.200 14.421 1.00 69.06 77 GLY A O 1
ATOM 596 N N . LYS A 1 78 ? -10.872 21.617 15.948 1.00 68.12 78 LYS A N 1
ATOM 597 C CA . LYS A 1 78 ? -9.513 21.311 15.476 1.00 68.12 78 LYS A CA 1
ATOM 598 C C . LYS A 1 78 ? -9.571 20.271 14.360 1.00 68.12 78 LYS A C 1
ATOM 600 O O . LYS A 1 78 ? -10.129 19.190 14.544 1.00 68.12 78 LYS A O 1
ATOM 605 N N . LYS A 1 79 ? -8.951 20.585 13.221 1.00 70.56 79 LYS A N 1
ATOM 606 C CA . LYS A 1 79 ? -8.839 19.684 12.068 1.00 70.56 79 LYS A CA 1
ATOM 607 C C . LYS A 1 79 ? -7.595 18.814 12.199 1.00 70.56 79 LYS A C 1
ATOM 609 O O . LYS A 1 79 ? -6.481 19.331 12.286 1.00 70.56 79 LYS A O 1
ATOM 614 N N . TYR A 1 80 ? -7.787 17.501 12.174 1.00 68.62 80 TYR A N 1
ATOM 615 C CA . TYR A 1 80 ? -6.716 16.514 12.198 1.00 68.62 80 TYR A CA 1
ATOM 616 C C . TYR A 1 80 ? -6.655 15.793 10.856 1.00 68.62 80 TYR A C 1
ATOM 618 O O . TYR A 1 80 ? -7.669 15.336 10.331 1.00 68.62 80 TYR A O 1
ATOM 626 N N . LYS A 1 81 ? -5.447 15.681 10.305 1.00 71.81 81 LYS A N 1
ATOM 627 C CA . LYS A 1 81 ? -5.164 14.851 9.134 1.00 71.81 81 LYS A CA 1
ATOM 628 C C . LYS A 1 81 ? -4.668 13.498 9.618 1.00 71.81 81 LYS A C 1
ATOM 630 O O . LYS A 1 81 ? -3.715 13.436 10.395 1.00 71.81 81 LYS A O 1
ATOM 635 N N . SER A 1 82 ? -5.305 12.421 9.174 1.00 70.50 82 SER A N 1
ATOM 636 C CA . SER A 1 82 ? -4.936 11.059 9.557 1.00 70.50 82 SER A CA 1
ATOM 637 C C . SER A 1 82 ? -4.870 10.149 8.335 1.00 70.50 82 SER A C 1
ATOM 639 O O . SER A 1 82 ? -5.758 10.161 7.489 1.00 70.50 82 SER A O 1
ATOM 641 N N . ARG A 1 83 ? -3.819 9.324 8.269 1.00 71.50 83 ARG A N 1
ATOM 642 C CA . ARG A 1 83 ? -3.655 8.227 7.296 1.00 71.50 83 ARG A CA 1
ATOM 643 C C . ARG A 1 83 ? -3.750 6.878 8.005 1.00 71.50 83 ARG A C 1
ATOM 645 O O . ARG A 1 83 ? -2.842 6.041 7.942 1.00 71.50 83 ARG A O 1
ATOM 652 N N . LYS A 1 84 ? -4.831 6.708 8.767 1.00 71.94 84 LYS A N 1
ATOM 653 C CA . LYS A 1 84 ? -5.125 5.502 9.546 1.00 71.94 84 LYS A CA 1
ATOM 654 C C . LYS A 1 84 ? -6.428 4.877 9.073 1.00 71.94 84 LYS A C 1
ATOM 656 O O . LYS A 1 84 ? -7.367 5.579 8.712 1.00 71.94 84 LYS A O 1
ATOM 661 N N . TYR A 1 85 ? -6.456 3.551 9.089 1.00 70.31 85 TYR A N 1
ATOM 662 C CA . TYR A 1 85 ? -7.689 2.789 9.004 1.00 70.31 85 TYR A CA 1
ATOM 663 C C . TYR A 1 85 ? -8.093 2.431 10.428 1.00 70.31 85 TYR A C 1
ATOM 665 O O . TYR A 1 85 ? -7.257 1.928 11.173 1.00 70.31 85 TYR A O 1
ATOM 673 N N . PHE A 1 86 ? -9.340 2.719 10.779 1.00 68.31 86 PHE A N 1
ATOM 674 C CA . PHE A 1 86 ? -9.928 2.341 12.056 1.00 68.31 86 PHE A CA 1
ATOM 675 C C . PHE A 1 86 ? -10.909 1.202 11.794 1.00 68.31 86 PHE A C 1
ATOM 677 O O . PHE A 1 86 ? -11.710 1.284 10.855 1.00 68.31 86 PHE A O 1
ATOM 684 N N . THR A 1 87 ? -10.819 0.136 12.585 1.00 64.25 87 THR A N 1
ATOM 685 C CA . THR A 1 87 ? -11.803 -0.948 12.569 1.00 64.25 87 THR A CA 1
ATOM 686 C C . THR A 1 87 ? -13.130 -0.465 13.155 1.00 64.25 87 THR A C 1
ATOM 688 O O . THR A 1 87 ? -13.210 0.563 13.831 1.00 64.25 87 THR A O 1
ATOM 691 N N . SER A 1 88 ? -14.215 -1.177 12.848 1.00 63.81 88 SER A N 1
ATOM 692 C CA . SER A 1 88 ? -15.526 -0.849 13.417 1.00 63.81 88 SER A CA 1
ATOM 693 C C . SER A 1 88 ? -15.559 -1.103 14.931 1.00 63.81 88 SER A C 1
ATOM 695 O O . SER A 1 88 ? -14.837 -1.955 15.436 1.00 63.81 88 SER A O 1
ATOM 697 N N . VAL A 1 89 ? -16.439 -0.409 15.661 1.00 61.38 89 VAL A N 1
ATOM 698 C CA . VAL A 1 89 ? -16.573 -0.565 17.127 1.00 61.38 89 VAL A CA 1
ATOM 699 C C . VAL A 1 89 ? -16.911 -2.007 17.536 1.00 61.38 89 VAL A C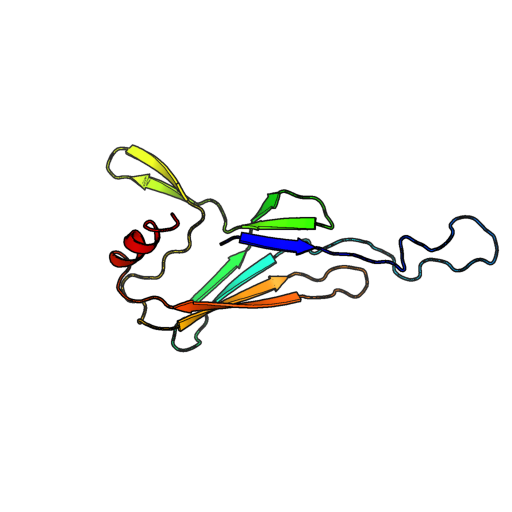 1
ATOM 701 O O . VAL A 1 89 ? -16.508 -2.446 18.605 1.00 61.38 89 VAL A O 1
ATOM 704 N N . ASN A 1 90 ? -17.602 -2.747 16.665 1.00 66.44 90 ASN A N 1
ATOM 705 C CA . ASN A 1 90 ? -18.006 -4.138 16.886 1.00 66.44 90 ASN A CA 1
ATOM 706 C C . ASN A 1 90 ? -17.115 -5.137 16.129 1.00 66.44 90 ASN A C 1
ATOM 708 O O . ASN A 1 90 ? -17.544 -6.260 15.856 1.00 66.44 90 ASN A O 1
ATOM 712 N N . ALA A 1 91 ? -15.924 -4.718 15.699 1.00 66.12 91 ALA A N 1
ATOM 713 C CA . ALA A 1 91 ? -15.019 -5.598 14.982 1.00 66.12 91 ALA A CA 1
ATOM 714 C C . ALA A 1 91 ? -14.522 -6.701 15.940 1.00 66.12 91 ALA A C 1
ATOM 716 O O . ALA A 1 91 ? -14.149 -6.389 17.070 1.00 66.12 91 ALA A O 1
ATOM 717 N N . PRO A 1 92 ? -14.560 -7.984 15.538 1.00 66.69 92 PRO A N 1
ATOM 718 C CA . PRO A 1 92 ? -14.136 -9.076 16.405 1.00 66.69 92 PRO A CA 1
ATOM 719 C C . PRO A 1 92 ? -12.635 -8.986 16.689 1.00 66.69 92 PRO A C 1
ATOM 721 O O . PRO A 1 92 ? -11.851 -8.690 15.785 1.00 66.69 92 PRO A O 1
ATOM 724 N N . ASP A 1 93 ? -12.230 -9.302 17.915 1.00 69.31 93 ASP A N 1
ATOM 725 C CA . ASP A 1 93 ? -10.814 -9.411 18.261 1.00 69.31 93 ASP A CA 1
ATOM 726 C C . ASP A 1 93 ? -10.117 -10.488 17.406 1.00 69.31 93 ASP A C 1
ATOM 728 O O . ASP A 1 93 ? -10.742 -11.447 16.927 1.00 69.31 93 ASP A O 1
ATOM 732 N N . GLY A 1 94 ? -8.807 -10.331 17.206 1.00 72.06 94 GLY A N 1
ATOM 733 C CA . GLY A 1 94 ? -7.955 -11.349 16.591 1.00 72.06 94 GLY A CA 1
ATOM 734 C C . GLY A 1 94 ? -7.054 -10.839 15.466 1.00 72.06 94 GLY A C 1
ATOM 735 O O . GLY A 1 94 ? -6.761 -9.650 15.346 1.00 72.06 94 GLY A O 1
ATOM 736 N N . GLU A 1 95 ? -6.570 -11.770 14.641 1.00 76.62 95 GLU A N 1
ATOM 737 C CA . GLU A 1 95 ? -5.604 -11.483 13.577 1.00 76.62 95 GLU A CA 1
ATOM 738 C C . GLU A 1 95 ? -6.293 -10.924 1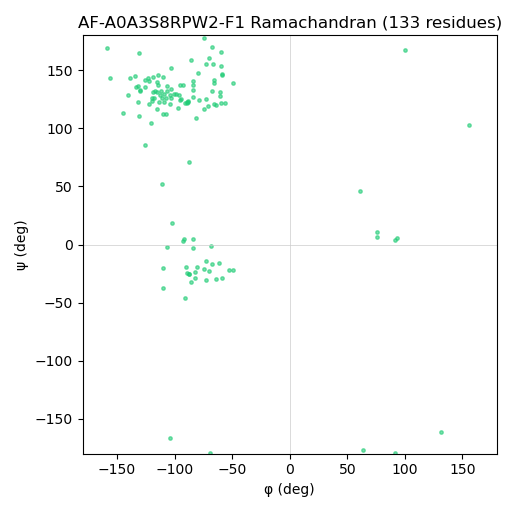2.325 1.00 76.62 95 GLU A C 1
ATOM 740 O O . GLU A 1 95 ? -6.941 -11.646 11.572 1.00 76.62 95 GLU A O 1
ATOM 745 N N . TYR A 1 96 ? -6.104 -9.638 12.055 1.00 78.94 96 TYR A N 1
ATOM 746 C CA . TYR A 1 96 ? -6.522 -8.999 10.815 1.00 78.94 96 TYR A CA 1
ATOM 747 C C . TYR A 1 96 ? -5.460 -9.200 9.743 1.00 78.94 96 TYR A C 1
ATOM 749 O O . TYR A 1 96 ? -4.256 -9.037 9.964 1.00 78.94 96 TYR A O 1
ATOM 757 N N . VAL A 1 97 ? -5.911 -9.509 8.533 1.00 83.19 97 VAL A N 1
ATOM 758 C CA . VAL A 1 97 ? -5.028 -9.728 7.391 1.00 83.19 97 VAL A CA 1
ATOM 759 C C . VAL A 1 97 ? -5.189 -8.572 6.420 1.00 83.19 97 VAL A C 1
ATOM 761 O O . VAL A 1 97 ? -6.273 -8.312 5.913 1.00 83.19 97 VAL A O 1
ATOM 764 N N . VAL A 1 98 ? -4.094 -7.887 6.110 1.00 82.56 98 VAL A N 1
ATOM 765 C CA . VAL A 1 98 ? -4.055 -6.849 5.083 1.00 82.56 98 VAL A CA 1
ATOM 766 C C . VAL A 1 98 ? -3.299 -7.381 3.874 1.00 82.56 98 VAL A C 1
ATOM 768 O O . VAL A 1 98 ? -2.088 -7.602 3.926 1.00 82.56 98 VAL A O 1
ATOM 771 N N . ARG A 1 99 ? -4.010 -7.578 2.765 1.00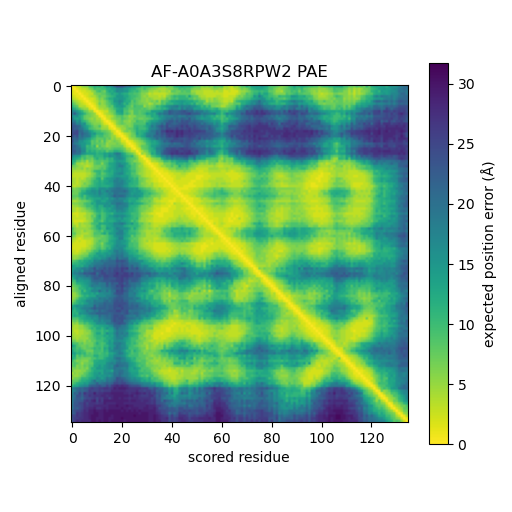 85.31 99 ARG A N 1
ATOM 772 C CA . ARG A 1 99 ? -3.424 -7.960 1.478 1.00 85.31 99 ARG A CA 1
ATOM 773 C C . ARG A 1 99 ? -3.229 -6.721 0.625 1.00 85.31 99 ARG A C 1
ATOM 775 O O . ARG A 1 99 ? -4.187 -6.042 0.272 1.00 85.31 99 ARG A O 1
ATOM 782 N N . ILE A 1 100 ? -1.984 -6.434 0.294 1.00 85.12 100 ILE A N 1
ATOM 783 C CA . ILE A 1 100 ? -1.601 -5.352 -0.599 1.00 85.12 100 ILE A CA 1
ATOM 784 C C . ILE A 1 100 ? -1.438 -5.953 -1.982 1.00 85.12 100 ILE A C 1
ATOM 786 O O . ILE A 1 100 ? -0.649 -6.878 -2.142 1.00 85.12 100 ILE A O 1
ATOM 790 N N . SER A 1 101 ? -2.144 -5.415 -2.963 1.00 86.06 101 SER A N 1
ATOM 791 C CA . SER A 1 101 ? -2.041 -5.817 -4.363 1.00 86.06 101 SER A CA 1
ATOM 792 C C . SER A 1 101 ? -1.686 -4.616 -5.223 1.00 86.06 101 SER A C 1
ATOM 794 O O . SER A 1 101 ? -2.134 -3.501 -4.953 1.00 86.06 101 SER A O 1
ATOM 796 N N . THR A 1 102 ? -0.869 -4.832 -6.245 1.00 84.06 102 THR A N 1
ATOM 797 C CA . THR A 1 102 ? -0.553 -3.810 -7.242 1.00 84.06 102 THR A CA 1
ATOM 798 C C . THR A 1 102 ? -1.316 -4.074 -8.532 1.00 84.06 102 THR A C 1
ATOM 800 O O . THR A 1 102 ? -1.609 -5.217 -8.881 1.00 84.06 102 THR A O 1
ATOM 803 N N . SER A 1 103 ? -1.592 -3.006 -9.269 1.00 81.94 103 SER A N 1
ATOM 804 C CA . SER A 1 103 ? -1.928 -3.085 -10.690 1.00 81.94 103 SER A CA 1
ATOM 805 C C . SER A 1 103 ? -0.790 -3.721 -11.501 1.00 81.94 103 SER A C 1
ATOM 807 O O . SER A 1 103 ? 0.335 -3.889 -11.018 1.00 81.94 103 SER A O 1
ATOM 809 N N . ALA A 1 104 ? -1.123 -4.093 -12.735 1.00 77.75 104 ALA A N 1
ATOM 810 C CA . ALA A 1 104 ? -0.207 -4.628 -13.730 1.00 77.75 104 ALA A CA 1
ATOM 811 C C . ALA A 1 104 ? 0.975 -3.666 -13.980 1.00 77.75 104 ALA A C 1
ATOM 813 O O . ALA A 1 104 ? 0.767 -2.523 -14.375 1.00 77.75 104 ALA A O 1
ATOM 814 N N . ALA A 1 105 ? 2.204 -4.142 -13.765 1.00 72.50 105 ALA A N 1
ATOM 815 C CA . ALA A 1 105 ? 3.448 -3.401 -13.975 1.00 72.50 105 ALA A CA 1
ATOM 816 C C . ALA A 1 105 ? 4.296 -4.009 -15.108 1.00 72.50 105 ALA A C 1
ATOM 818 O O . ALA A 1 105 ? 4.344 -5.231 -15.292 1.00 72.50 105 ALA A O 1
ATOM 819 N N . GLY A 1 106 ? 5.005 -3.157 -15.851 1.00 65.44 106 GLY A N 1
ATOM 820 C CA . GLY A 1 106 ? 5.795 -3.547 -17.021 1.00 65.44 106 GLY A CA 1
ATOM 821 C C . GLY A 1 106 ? 4.969 -4.128 -18.180 1.00 65.44 106 GLY A C 1
ATOM 822 O O . GLY A 1 106 ? 3.745 -4.226 -18.125 1.00 65.44 106 GLY A O 1
ATOM 823 N N . MET A 1 107 ? 5.645 -4.559 -19.249 1.00 62.72 107 MET A N 1
ATOM 824 C CA . MET A 1 107 ? 4.974 -5.040 -20.471 1.00 62.72 107 MET A CA 1
ATOM 825 C C . MET A 1 107 ? 4.123 -6.310 -20.277 1.00 62.72 107 MET A C 1
ATOM 827 O O . MET A 1 107 ? 3.129 -6.488 -20.974 1.00 62.72 107 MET A O 1
ATOM 831 N N . ASN A 1 108 ? 4.485 -7.180 -19.330 1.00 66.31 108 ASN A N 1
ATOM 832 C CA . ASN A 1 108 ? 3.756 -8.428 -19.060 1.00 66.31 108 ASN A CA 1
ATOM 833 C C . ASN A 1 108 ? 2.674 -8.282 -17.978 1.00 66.31 108 ASN A C 1
ATOM 835 O O . ASN A 1 108 ? 2.078 -9.276 -17.574 1.00 66.31 108 ASN A O 1
ATOM 839 N N . GLY A 1 109 ? 2.443 -7.065 -17.478 1.00 65.88 109 GLY A N 1
ATOM 840 C CA . GLY A 1 109 ? 1.419 -6.793 -16.477 1.00 65.88 109 GLY A CA 1
ATOM 841 C C . GLY A 1 109 ? 1.621 -7.539 -15.158 1.00 65.88 109 GLY A C 1
ATOM 842 O O . GLY A 1 109 ? 0.685 -8.114 -14.606 1.00 65.88 109 GLY A O 1
ATOM 843 N N . LEU A 1 110 ? 2.851 -7.522 -14.649 1.00 66.50 110 LEU A N 1
ATOM 844 C CA . LEU A 1 110 ? 3.234 -8.167 -13.398 1.00 66.50 110 LEU A CA 1
ATOM 845 C C . LEU A 1 110 ? 2.449 -7.580 -12.222 1.00 66.50 110 LEU A C 1
ATOM 847 O O . LEU A 1 110 ? 2.391 -6.366 -12.050 1.00 66.50 110 LEU A O 1
ATOM 851 N N . GLN A 1 111 ? 1.881 -8.447 -11.388 1.00 75.25 111 GLN A N 1
ATOM 852 C CA . GLN A 1 111 ? 1.167 -8.054 -10.175 1.00 75.25 111 GLN A CA 1
ATOM 853 C C . GLN A 1 111 ? 1.912 -8.587 -8.956 1.00 75.25 111 GLN A C 1
ATOM 855 O O . GLN A 1 111 ? 2.262 -9.766 -8.898 1.00 75.25 111 GLN A O 1
ATOM 860 N N . ALA A 1 112 ? 2.145 -7.725 -7.970 1.00 71.75 112 ALA A N 1
ATOM 861 C CA . ALA A 1 112 ? 2.710 -8.118 -6.690 1.00 71.75 112 ALA A CA 1
ATOM 862 C C . ALA A 1 112 ? 1.602 -8.164 -5.634 1.00 71.75 112 ALA A C 1
ATOM 864 O O . ALA A 1 112 ? 0.802 -7.233 -5.521 1.00 71.75 112 ALA A O 1
ATOM 865 N N . CYS A 1 113 ? 1.579 -9.238 -4.842 1.00 77.69 113 CYS A N 1
ATOM 866 C CA . CYS A 1 113 ? 0.701 -9.373 -3.688 1.00 77.69 113 CYS A CA 1
ATOM 867 C C . CYS A 1 113 ? 1.539 -9.617 -2.432 1.00 77.69 113 CYS A C 1
ATOM 869 O O . CYS A 1 113 ? 2.284 -10.593 -2.357 1.00 77.69 113 CYS A O 1
ATOM 871 N N . ILE A 1 114 ? 1.423 -8.735 -1.442 1.00 79.19 114 ILE A N 1
ATOM 872 C CA . ILE A 1 114 ? 2.074 -8.883 -0.139 1.00 79.19 114 ILE A CA 1
ATOM 873 C C . ILE A 1 114 ? 0.986 -8.986 0.916 1.00 79.19 114 ILE A C 1
ATOM 875 O O . ILE A 1 114 ? 0.076 -8.164 0.965 1.00 79.19 114 ILE A O 1
ATOM 879 N N . THR A 1 115 ? 1.099 -9.973 1.796 1.00 81.31 115 THR A N 1
ATOM 880 C CA . THR A 1 115 ? 0.189 -10.123 2.931 1.00 81.31 115 THR A CA 1
ATOM 881 C C . THR A 1 115 ? 0.887 -9.673 4.205 1.00 81.31 115 THR A C 1
ATOM 883 O O . THR A 1 115 ? 1.994 -10.119 4.501 1.00 81.31 115 THR A O 1
ATOM 886 N N . LYS A 1 116 ? 0.242 -8.791 4.965 1.00 78.31 116 LYS A N 1
ATOM 887 C CA . LYS A 1 116 ? 0.648 -8.407 6.318 1.00 78.31 116 LYS A CA 1
ATOM 888 C C . LYS A 1 116 ? -0.429 -8.844 7.299 1.00 78.31 116 LYS A C 1
ATOM 890 O O . LYS A 1 116 ? -1.612 -8.725 7.002 1.00 78.31 116 LYS A O 1
ATOM 895 N N . LYS A 1 117 ? -0.010 -9.339 8.455 1.00 74.62 117 LYS A N 1
ATOM 896 C CA . LYS A 1 117 ? -0.890 -9.710 9.562 1.00 74.62 117 LYS A CA 1
ATOM 897 C C . LYS A 1 117 ? -0.742 -8.662 10.656 1.00 74.62 117 LYS A C 1
ATOM 899 O O . LYS A 1 117 ? 0.376 -8.217 10.919 1.00 74.62 117 LYS A O 1
ATOM 904 N N . VAL A 1 118 ? -1.857 -8.234 11.226 1.00 72.50 118 VAL A N 1
ATOM 905 C CA . VAL A 1 118 ? -1.913 -7.283 12.334 1.00 72.50 118 VAL A CA 1
ATOM 906 C C . VAL A 1 118 ? -2.850 -7.874 13.363 1.00 72.50 118 VAL A C 1
ATOM 908 O O . VAL A 1 118 ? -3.996 -8.174 13.054 1.00 72.50 118 VAL A O 1
ATOM 911 N N . GLU A 1 119 ? -2.359 -8.059 14.574 1.00 68.81 119 GLU A N 1
ATOM 912 C CA . GLU A 1 119 ? -3.188 -8.536 15.665 1.00 68.81 119 GLU A CA 1
ATOM 913 C C . GLU A 1 119 ? -3.828 -7.339 16.359 1.00 68.81 119 GLU A C 1
ATOM 915 O O . GLU A 1 119 ? -3.129 -6.401 16.751 1.00 68.81 119 GLU A O 1
ATOM 920 N N . ILE A 1 120 ? -5.157 -7.341 16.437 1.00 64.94 120 ILE A N 1
ATOM 921 C CA . ILE A 1 120 ? -5.923 -6.289 17.099 1.00 64.94 120 ILE A CA 1
ATOM 922 C C . ILE A 1 120 ? -6.591 -6.914 18.317 1.00 64.94 120 ILE A C 1
ATOM 924 O O . ILE A 1 120 ? -7.335 -7.891 18.205 1.00 64.94 120 ILE A O 1
ATOM 928 N N . TYR A 1 121 ? -6.289 -6.331 19.472 1.00 54.44 121 TYR A N 1
ATOM 929 C CA . TYR A 1 121 ? -6.867 -6.675 20.759 1.00 54.44 121 TYR A CA 1
ATOM 930 C C . TYR A 1 121 ? -7.657 -5.461 21.260 1.00 54.44 121 TYR A C 1
ATOM 932 O O . TYR A 1 121 ? -7.056 -4.416 21.513 1.00 54.44 121 TYR A O 1
ATOM 940 N N . GLY A 1 122 ? -8.978 -5.593 21.408 1.00 50.47 122 GLY A N 1
ATOM 941 C CA . GLY A 1 122 ? -9.834 -4.574 22.014 1.00 50.47 122 GLY A CA 1
ATOM 942 C C . GLY A 1 122 ? -10.602 -3.690 21.024 1.00 50.47 122 GLY A C 1
ATOM 943 O O . GLY A 1 122 ? -10.364 -3.668 19.817 1.00 50.47 122 GLY A O 1
ATOM 944 N N . SER A 1 123 ? -11.570 -2.944 21.569 1.00 53.16 123 SER A N 1
ATOM 945 C CA . SER A 1 123 ? -12.425 -2.006 20.821 1.00 53.16 123 SER A CA 1
ATOM 946 C C . SER A 1 123 ? -11.638 -0.793 20.289 1.00 53.16 123 SER A C 1
ATOM 948 O O . SER A 1 123 ? -10.516 -0.542 20.718 1.00 53.16 123 SER A O 1
ATOM 950 N N . MET A 1 124 ? -12.244 0.040 19.427 1.00 50.62 124 MET A N 1
ATOM 951 C CA . MET A 1 124 ? -11.632 1.271 18.872 1.00 50.62 124 MET A CA 1
ATOM 952 C C . MET A 1 124 ? -10.987 2.204 19.931 1.00 50.62 124 MET A C 1
ATOM 954 O O . MET A 1 124 ? -10.116 3.007 19.598 1.00 50.62 124 MET A O 1
ATOM 958 N N . TYR A 1 125 ? -11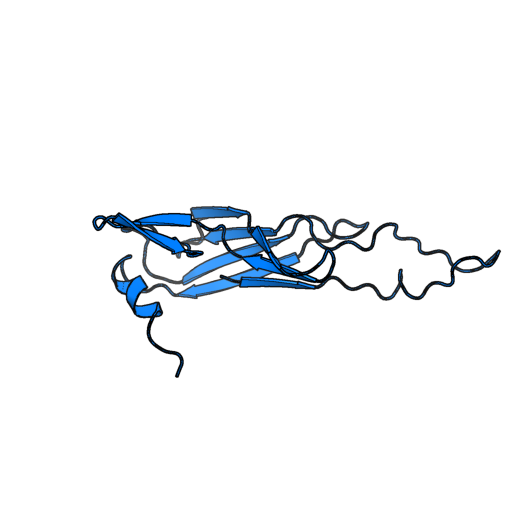.385 2.101 21.206 1.00 45.56 125 TYR A N 1
ATOM 959 C CA . TYR A 1 125 ? -10.785 2.839 22.324 1.00 45.56 125 TYR A CA 1
ATOM 960 C C . TYR A 1 125 ? -9.390 2.339 22.735 1.00 45.56 125 TYR A C 1
ATOM 962 O O . TYR A 1 125 ? -8.565 3.153 23.154 1.00 45.56 125 TYR A O 1
ATOM 970 N N . ASP A 1 126 ? -9.090 1.048 22.572 1.00 46.31 126 ASP A N 1
ATOM 971 C CA . ASP A 1 126 ? -7.760 0.486 22.849 1.00 46.31 126 ASP A CA 1
ATOM 972 C C . ASP A 1 126 ? -6.769 0.733 21.706 1.00 46.31 126 ASP A C 1
ATOM 974 O O . ASP A 1 126 ? -5.559 0.783 21.922 1.00 46.31 126 ASP A O 1
ATOM 978 N N . ASP A 1 127 ? -7.262 1.032 20.503 1.00 45.59 127 ASP A N 1
ATOM 979 C CA . ASP A 1 127 ? -6.434 1.339 19.331 1.00 45.59 127 ASP A CA 1
ATOM 980 C C . ASP A 1 127 ? -5.659 2.673 19.475 1.00 45.59 127 ASP A C 1
ATOM 982 O O . ASP A 1 127 ? -4.655 2.926 18.798 1.00 45.59 127 ASP A O 1
ATOM 986 N N . VAL A 1 128 ? -6.070 3.528 20.423 1.00 49.72 128 VAL A N 1
ATOM 987 C CA . VAL A 1 128 ? -5.323 4.733 20.829 1.00 49.72 128 VAL A CA 1
ATOM 988 C C . VAL A 1 128 ? -4.034 4.363 21.582 1.00 49.72 128 VAL A C 1
ATOM 990 O O . VAL A 1 128 ? -3.077 5.140 21.574 1.00 49.72 128 VAL A O 1
ATOM 993 N N . GLN A 1 129 ? -3.947 3.164 22.174 1.00 42.25 129 GLN A N 1
ATOM 994 C CA . GLN A 1 129 ? -2.752 2.701 22.889 1.00 42.25 129 GLN A CA 1
ATOM 995 C C . GLN A 1 129 ? -1.600 2.302 21.951 1.00 42.25 129 GLN A C 1
ATOM 997 O O . GLN A 1 129 ? -0.437 2.417 22.338 1.00 42.25 129 GLN A O 1
ATOM 1002 N N . ASN A 1 130 ? -1.876 1.996 20.676 1.00 44.31 130 ASN A N 1
ATOM 1003 C CA . ASN A 1 130 ? -0.840 1.762 19.655 1.00 44.31 130 ASN A CA 1
ATOM 1004 C C . ASN A 1 130 ? -0.047 3.032 19.264 1.00 44.31 130 ASN A C 1
ATOM 1006 O O . ASN A 1 130 ? 0.878 2.975 18.454 1.00 44.31 130 ASN A O 1
ATOM 1010 N N . LEU A 1 131 ? -0.371 4.198 19.841 1.00 45.06 131 LEU A N 1
ATOM 1011 C CA . LEU A 1 131 ? 0.435 5.424 19.749 1.00 45.06 131 LEU A CA 1
ATOM 1012 C C . LEU A 1 131 ? 1.576 5.488 20.783 1.00 45.06 131 LEU A C 1
ATOM 1014 O O . LEU A 1 131 ? 2.355 6.443 20.754 1.00 45.06 131 LEU A O 1
ATOM 1018 N N . ARG A 1 132 ? 1.703 4.510 21.690 1.00 42.22 132 ARG A N 1
ATOM 1019 C CA . ARG A 1 132 ? 2.709 4.524 22.762 1.00 42.22 132 ARG A CA 1
ATOM 1020 C C . ARG A 1 132 ? 3.576 3.263 22.769 1.00 42.22 132 ARG A C 1
ATOM 1022 O O . ARG A 1 132 ? 3.324 2.328 23.512 1.00 42.22 132 ARG A O 1
ATOM 1029 N N . ASN A 1 133 ? 4.636 3.294 21.964 1.00 40.84 133 ASN A N 1
ATOM 1030 C CA . ASN A 1 133 ? 6.026 2.994 22.345 1.00 40.84 133 ASN A CA 1
ATOM 1031 C C . ASN A 1 133 ? 6.829 2.551 21.121 1.00 40.84 133 ASN A C 1
ATOM 1033 O O . ASN A 1 133 ? 6.834 1.386 20.743 1.00 40.84 133 ASN A O 1
ATOM 1037 N N . THR A 1 134 ? 7.636 3.469 20.608 1.00 33.06 134 THR A N 1
ATOM 1038 C CA . THR A 1 134 ? 8.989 3.113 20.176 1.00 33.06 134 THR A CA 1
ATOM 1039 C C . THR A 1 134 ? 9.900 4.158 20.796 1.00 33.06 134 THR A C 1
ATOM 1041 O O . THR A 1 134 ? 9.760 5.345 20.503 1.00 33.06 134 THR A O 1
ATOM 1044 N N . LYS A 1 135 ? 10.699 3.695 21.761 1.00 33.19 135 LYS A N 1
ATOM 1045 C CA . LYS A 1 135 ? 11.813 4.419 22.376 1.00 33.19 135 LYS A CA 1
ATOM 1046 C C . LYS A 1 135 ? 12.855 4.782 21.326 1.00 33.19 135 LYS A C 1
ATOM 1048 O O . LYS A 1 135 ? 13.008 3.979 20.378 1.00 33.19 135 LYS A O 1
#

Organism: NCBI:txid1338368

Mean predicted aligned error: 12.26 Å

Nearest PDB structures (foldseek):
  5mr3-assembly1_B  TM=2.950E-01  e=8.344E-01  Haliotis rufescens
  5mr3-assembly2_F  TM=2.904E-01  e=7.503E-01  Haliotis r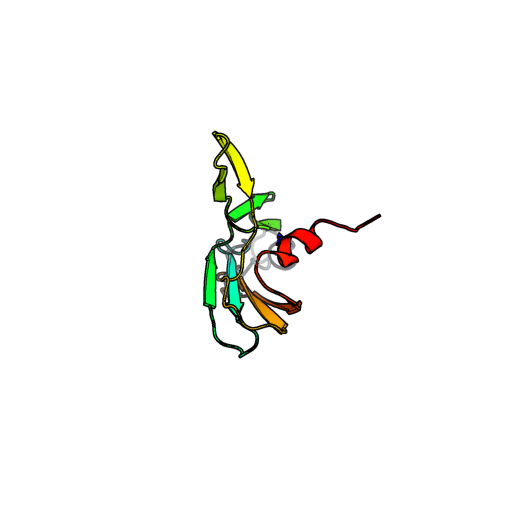ufescens
  1zhi-assembly1_B  TM=2.984E-01  e=5.075E+00  Saccharomyces cerevisiae
  3irz-assembly1_A  TM=2.473E-01  e=2.830E+00  Staphylococcus saprophyticus subsp. saprophyticus ATCC 15305 = NCTC 7292
  8fwg-assembly1_W3  TM=2.092E-01  e=3.319E+00  Agrobacterium phage Milano